Protein AF-0000000080790281 (afdb_homodimer)

Foldseek 3Di:
DKKKKFKDDDDPVLLVVLVVVCVVLPWADDDSGMTMDDHDPVSVVVNVVVCVVRQDDPPIDMDIGDDDPVVVVQDFDDDPVDNPRVNPVPD/DKKKKFKDDDDPVLLVVLVVVCVVLPWADDDSGMTMDDHDPVSVVVNVVVCVVRQDDPPIDMDIGDDDPVVVVCDADDDPVDNPRPNPPPD

Secondary structure (DSSP, 8-state):
-EEEEEEE-S-HHHHHHHHHHHHHTTPEEEETTEEEEE--HHHHHHHHHHHHHH--STT-EEEEEEE-HHHHHT-EEEESS-------TT-/-EEEEEEE-S-HHHHHHHHHHHHHTTPEEEETTEEEEE--HHHHHHHHHHHHHH--STT-EEEEEEE-HHHHHT-EEEESS-------TT-

Radius of gyration: 15.71 Å; Cα contacts (8 Å, |Δi|>4): 348; chains: 2; bounding box: 32×40×31 Å

Organism: Sulfurisphaera tokodaii (strain DSM 16993 / JCM 10545 / NBRC 100140 / 7) (NCBI:txid273063)

Structure (mmCIF, N/CA/C/O backbone):
data_AF-0000000080790281-mo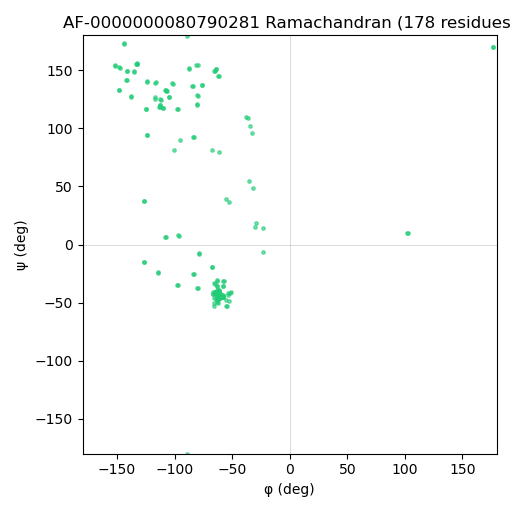del_v1
#
loop_
_entity.id
_entity.type
_entity.pdbx_description
1 polymer 'CRISPR-associated endoribonuclease Cas2'
#
loop_
_atom_site.group_PDB
_atom_site.id
_atom_site.type_symbol
_atom_site.label_atom_id
_atom_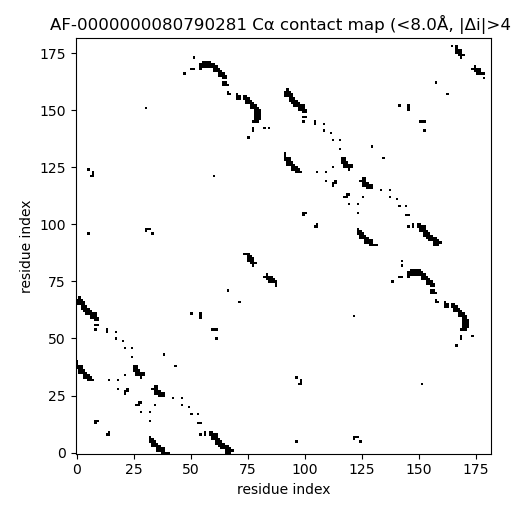site.label_alt_id
_atom_site.label_comp_id
_atom_site.label_asym_id
_atom_site.label_entity_id
_atom_site.label_seq_id
_atom_site.pdbx_PDB_ins_code
_atom_site.Cartn_x
_atom_site.Cartn_y
_atom_site.Cartn_z
_atom_site.occupancy
_atom_site.B_iso_or_equiv
_atom_site.auth_seq_id
_atom_site.auth_comp_id
_atom_site.auth_asym_id
_atom_site.auth_atom_id
_atom_site.pdbx_PDB_model_num
ATOM 1 N N . MET A 1 1 ? -14.062 7.641 6.699 1 93.69 1 MET A N 1
ATOM 2 C CA . MET A 1 1 ? -13.609 7.109 5.414 1 93.69 1 MET A CA 1
ATOM 3 C C . MET A 1 1 ? -12.32 6.312 5.578 1 93.69 1 MET A C 1
ATOM 5 O O . MET A 1 1 ? -11.43 6.723 6.324 1 93.69 1 MET A O 1
ATOM 9 N N . TRP A 1 2 ? -12.289 5.18 5.039 1 97.69 2 TRP A N 1
ATOM 10 C CA . TRP A 1 2 ? -11.094 4.355 5.137 1 97.69 2 TRP A CA 1
ATOM 11 C C . TRP A 1 2 ? -10.094 4.719 4.039 1 97.69 2 TRP A C 1
ATOM 13 O O . TRP A 1 2 ? -10.484 4.965 2.896 1 97.69 2 TRP A O 1
ATOM 23 N N . VAL A 1 3 ? -8.844 4.797 4.5 1 98.75 3 VAL A N 1
ATOM 24 C CA . VAL A 1 3 ? -7.789 5.039 3.516 1 98.75 3 VAL A CA 1
ATOM 25 C C . VAL A 1 3 ? -6.609 4.109 3.777 1 98.75 3 VAL A C 1
ATOM 27 O O . VAL A 1 3 ? -6.391 3.68 4.914 1 98.75 3 VAL A O 1
ATOM 30 N N . ILE A 1 4 ? -5.957 3.742 2.777 1 98.88 4 ILE A N 1
ATOM 31 C CA . ILE A 1 4 ? -4.621 3.172 2.896 1 98.88 4 ILE A CA 1
ATOM 32 C C . ILE A 1 4 ? -3.584 4.18 2.4 1 98.88 4 ILE A C 1
ATOM 34 O O . ILE A 1 4 ? -3.797 4.852 1.39 1 98.88 4 ILE A O 1
ATOM 38 N N . VAL A 1 5 ? -2.547 4.355 3.156 1 98.94 5 VAL A N 1
ATOM 39 C CA . VAL A 1 5 ? -1.427 5.219 2.801 1 98.94 5 VAL A CA 1
ATOM 40 C C . VAL A 1 5 ? -0.179 4.371 2.557 1 98.94 5 VAL A C 1
ATOM 42 O O . VAL A 1 5 ? 0.241 3.609 3.432 1 98.94 5 VAL A O 1
ATOM 45 N N . VAL A 1 6 ? 0.353 4.461 1.351 1 98.88 6 VAL A N 1
ATOM 46 C CA . VAL A 1 6 ? 1.587 3.762 1.006 1 98.88 6 VAL A CA 1
ATOM 47 C C . VAL A 1 6 ? 2.619 4.762 0.492 1 98.88 6 VAL A C 1
ATOM 49 O O . VAL A 1 6 ? 2.279 5.695 -0.241 1 98.88 6 VAL A O 1
ATOM 52 N N . TYR A 1 7 ? 3.826 4.59 0.864 1 98.75 7 TYR A N 1
ATOM 53 C CA . TYR A 1 7 ? 4.797 5.602 0.469 1 98.75 7 TYR A CA 1
ATOM 54 C C . TYR A 1 7 ? 6.168 4.98 0.236 1 98.75 7 TYR A C 1
ATOM 56 O O . TYR A 1 7 ? 6.48 3.924 0.788 1 98.75 7 TYR A O 1
ATOM 64 N N . ASP A 1 8 ? 6.902 5.566 -0.573 1 98.25 8 ASP A N 1
ATOM 65 C CA . ASP A 1 8 ? 8.273 5.234 -0.932 1 98.25 8 ASP A CA 1
ATOM 66 C C . ASP A 1 8 ? 9.211 6.422 -0.701 1 98.25 8 ASP A C 1
ATOM 68 O O . ASP A 1 8 ? 9.336 7.297 -1.562 1 98.25 8 ASP A O 1
ATOM 72 N N . ILE A 1 9 ? 9.805 6.406 0.484 1 97.62 9 ILE A N 1
ATOM 73 C CA . ILE A 1 9 ? 10.664 7.496 0.943 1 97.62 9 ILE A CA 1
ATOM 74 C C . ILE A 1 9 ? 12.078 6.98 1.154 1 97.62 9 ILE A C 1
ATOM 76 O O . ILE A 1 9 ? 12.297 6.043 1.928 1 97.62 9 ILE A O 1
ATOM 80 N N . SER A 1 10 ? 13.039 7.586 0.55 1 94.38 10 SER A N 1
ATOM 81 C CA . SER A 1 10 ? 14.406 7.082 0.55 1 94.38 10 SER A CA 1
ATOM 82 C C . SER A 1 10 ? 15.117 7.414 1.856 1 94.38 10 SER A C 1
ATOM 84 O O . SER A 1 10 ? 15.898 6.605 2.367 1 94.38 10 SER A O 1
ATOM 86 N N . ASP A 1 11 ? 14.836 8.602 2.383 1 96.25 11 ASP A N 1
ATOM 87 C CA . ASP A 1 11 ? 15.5 9.078 3.59 1 96.25 11 ASP A CA 1
ATOM 88 C C . ASP A 1 11 ? 14.867 8.477 4.844 1 96.25 11 ASP A C 1
ATOM 90 O O . ASP A 1 11 ? 13.695 8.711 5.125 1 96.25 11 ASP A O 1
ATOM 94 N N . ASP A 1 12 ? 15.648 7.754 5.625 1 96.69 12 ASP A N 1
ATOM 95 C CA . ASP A 1 12 ? 15.141 7.012 6.777 1 96.69 12 ASP A CA 1
ATOM 96 C C . ASP A 1 12 ? 14.547 7.957 7.816 1 96.69 12 ASP A C 1
ATOM 98 O O . ASP A 1 12 ? 13.523 7.652 8.43 1 96.69 12 ASP A O 1
ATOM 102 N N . GLU A 1 13 ? 15.242 9.062 8.062 1 97.19 13 GLU A N 1
ATOM 103 C CA . GLU A 1 13 ? 14.734 10.016 9.039 1 97.19 13 GLU A CA 1
ATOM 104 C C . GLU A 1 13 ? 13.367 10.555 8.633 1 97.19 13 GLU A C 1
ATOM 106 O O . GLU A 1 13 ? 12.453 10.641 9.453 1 97.19 13 GLU A O 1
ATOM 111 N N . LYS A 1 14 ? 13.266 10.867 7.363 1 96.88 14 LYS A N 1
ATOM 112 C CA . LYS A 1 14 ? 11.992 11.352 6.832 1 96.88 14 LYS A CA 1
ATOM 113 C C . LYS A 1 14 ? 10.93 10.258 6.879 1 96.88 14 LYS A C 1
ATOM 115 O O . LYS A 1 14 ? 9.781 10.523 7.25 1 96.88 14 LYS A O 1
ATOM 120 N N . ARG A 1 15 ? 11.289 9.102 6.531 1 98.31 15 ARG A N 1
ATOM 121 C CA . ARG A 1 15 ? 10.367 7.969 6.562 1 98.31 15 ARG A CA 1
ATOM 122 C C . ARG A 1 15 ? 9.812 7.754 7.965 1 98.31 15 ARG A C 1
ATOM 124 O O . ARG A 1 15 ? 8.617 7.523 8.133 1 98.31 15 ARG A O 1
ATOM 131 N N . ASN A 1 16 ? 10.695 7.816 8.961 1 98.38 16 ASN A N 1
ATOM 132 C CA . ASN A 1 16 ? 10.273 7.641 10.352 1 98.38 16 ASN A CA 1
ATOM 133 C C . ASN A 1 16 ? 9.352 8.766 10.805 1 98.38 16 ASN A C 1
ATOM 135 O O . ASN A 1 16 ? 8.406 8.531 11.555 1 98.38 16 ASN A O 1
ATOM 139 N N . LYS A 1 17 ? 9.695 9.977 10.391 1 98.62 17 LYS A N 1
ATOM 140 C CA . LYS A 1 17 ? 8.836 11.117 10.703 1 98.62 17 LYS A CA 1
ATOM 141 C C . LYS A 1 17 ? 7.445 10.938 10.102 1 98.62 17 LYS A C 1
ATOM 143 O O . LYS A 1 17 ? 6.441 11.188 10.773 1 98.62 17 LYS A O 1
ATOM 148 N N . ILE A 1 18 ? 7.402 10.539 8.859 1 98.69 18 ILE A N 1
ATOM 149 C CA . ILE A 1 18 ? 6.137 10.297 8.188 1 98.69 18 ILE A CA 1
ATOM 150 C C . ILE A 1 18 ? 5.344 9.227 8.938 1 98.69 18 ILE A C 1
ATOM 152 O O . ILE A 1 18 ? 4.152 9.398 9.203 1 98.69 18 ILE A O 1
ATOM 156 N N . ALA A 1 19 ? 5.98 8.18 9.32 1 98.88 19 ALA A N 1
ATOM 157 C CA . ALA A 1 19 ? 5.332 7.109 10.078 1 98.88 19 ALA A CA 1
ATOM 158 C C . ALA A 1 19 ? 4.73 7.637 11.375 1 98.88 19 ALA A C 1
ATOM 160 O O . ALA A 1 19 ? 3.588 7.312 11.711 1 98.88 19 ALA A O 1
ATOM 161 N N . ARG A 1 20 ? 5.508 8.438 12.039 1 98.81 20 ARG A N 1
ATOM 162 C CA . ARG A 1 20 ? 5.039 9.008 13.297 1 98.81 20 ARG A CA 1
ATOM 163 C C . ARG A 1 20 ? 3.805 9.875 13.078 1 98.81 20 ARG A C 1
ATOM 165 O O . ARG A 1 20 ? 2.852 9.82 13.859 1 98.81 20 ARG A O 1
ATOM 172 N N . GLU A 1 21 ? 3.848 10.68 12.078 1 98.81 21 GLU A N 1
ATOM 173 C CA . GLU A 1 21 ? 2.725 11.57 11.789 1 98.81 21 GLU A CA 1
ATOM 174 C C . GLU A 1 21 ? 1.477 10.781 11.414 1 98.81 21 GLU A C 1
ATOM 176 O O . GLU A 1 21 ? 0.363 11.148 11.797 1 98.81 21 GLU A O 1
ATOM 181 N N . LEU A 1 22 ? 1.599 9.727 10.625 1 98.88 22 LEU A N 1
ATOM 182 C CA . LEU A 1 22 ? 0.463 8.891 10.25 1 98.88 22 LEU A CA 1
ATOM 183 C C . LEU A 1 22 ? -0.163 8.242 11.484 1 98.88 22 LEU A C 1
ATOM 185 O O . LEU A 1 22 ? -1.388 8.164 11.594 1 98.88 22 LEU A O 1
ATOM 189 N N . GLN A 1 23 ? 0.705 7.824 12.398 1 98.75 23 GLN A N 1
ATOM 190 C CA . GLN A 1 23 ? 0.211 7.27 13.648 1 98.75 23 GLN A CA 1
ATOM 191 C C . GLN A 1 23 ? -0.553 8.32 14.453 1 98.75 23 GLN A C 1
ATOM 193 O O . GLN A 1 23 ? -1.614 8.031 15.008 1 98.75 23 GLN A O 1
ATOM 198 N N . ARG A 1 24 ? -0.046 9.469 14.484 1 98.44 24 ARG A N 1
ATOM 199 C CA . ARG A 1 24 ? -0.677 10.555 15.227 1 98.44 24 ARG A CA 1
ATOM 200 C C . ARG A 1 24 ? -2.049 10.891 14.648 1 98.44 24 ARG A C 1
ATOM 202 O O . ARG A 1 24 ? -2.953 11.297 15.383 1 98.44 24 ARG A O 1
ATOM 209 N N . LEU A 1 25 ? -2.162 10.688 13.344 1 98.5 25 LEU A N 1
ATOM 210 C CA . LEU A 1 25 ? -3.43 10.969 12.68 1 98.5 25 LEU A CA 1
ATOM 211 C C . LEU A 1 25 ? -4.426 9.836 12.914 1 98.5 25 LEU A C 1
ATOM 213 O O . LEU A 1 25 ? -5.578 9.914 12.484 1 98.5 25 LEU A O 1
ATOM 217 N N . GLY A 1 26 ? -3.988 8.766 13.516 1 98.12 26 GLY A N 1
ATOM 218 C CA . GLY A 1 26 ? -4.875 7.684 13.914 1 98.12 26 GLY A CA 1
ATOM 219 C C . GLY A 1 26 ? -4.832 6.496 12.977 1 98.12 26 GLY A C 1
ATOM 220 O O . GLY A 1 26 ? -5.68 5.602 13.055 1 98.12 26 GLY A O 1
ATOM 221 N N . LEU A 1 27 ? -3.918 6.5 12.109 1 98.75 27 LEU A N 1
ATOM 222 C CA . LEU A 1 27 ? -3.803 5.367 11.195 1 98.75 27 LEU A CA 1
ATOM 223 C C . LEU A 1 27 ? -2.932 4.27 11.797 1 98.75 27 LEU A C 1
ATOM 225 O O . LEU A 1 27 ? -2.064 4.547 12.633 1 98.75 27 LEU A O 1
ATOM 229 N N . SER A 1 28 ? -3.195 3.115 11.414 1 98.69 28 SER A N 1
ATOM 230 C CA . SER A 1 28 ? -2.48 1.951 11.93 1 98.69 28 SER A CA 1
ATOM 231 C C . SER A 1 28 ? -1.439 1.458 10.93 1 98.69 28 SER A C 1
ATOM 233 O O . SER A 1 28 ? -1.722 1.349 9.734 1 98.69 28 SER A O 1
ATOM 235 N N . ARG A 1 29 ? -0.292 1.098 11.477 1 98.88 29 ARG A N 1
ATOM 236 C CA . ARG A 1 29 ? 0.787 0.605 10.625 1 98.88 29 ARG A CA 1
ATOM 237 C C . ARG A 1 29 ? 0.568 -0.858 10.258 1 98.88 29 ARG A C 1
ATOM 239 O O . ARG A 1 29 ? 0.332 -1.695 11.133 1 98.88 29 ARG A O 1
ATOM 246 N N . ILE A 1 30 ? 0.64 -1.116 8.914 1 98.38 30 ILE A N 1
ATOM 247 C CA . ILE A 1 30 ? 0.482 -2.508 8.508 1 98.38 30 ILE A CA 1
ATOM 248 C C . ILE A 1 30 ? 1.787 -3.016 7.895 1 98.38 30 ILE A C 1
ATOM 250 O O . ILE A 1 30 ? 1.989 -4.227 7.77 1 98.38 30 ILE A O 1
ATOM 254 N N . GLN A 1 31 ? 2.594 -2.166 7.395 1 98.56 31 GLN A N 1
ATOM 255 C CA . GLN A 1 31 ? 3.941 -2.432 6.906 1 98.56 31 GLN A CA 1
ATOM 256 C C . GLN A 1 31 ? 4.879 -1.265 7.215 1 98.56 31 GLN A C 1
ATOM 258 O O . GLN A 1 31 ? 4.43 -0.202 7.648 1 98.56 31 GLN A O 1
ATOM 263 N N . ARG A 1 32 ? 6.148 -1.406 6.969 1 97.88 32 ARG A N 1
ATOM 264 C CA . ARG A 1 32 ? 7.129 -0.363 7.246 1 97.88 32 ARG A CA 1
ATOM 265 C C . ARG A 1 32 ? 6.695 0.972 6.652 1 97.88 32 ARG A C 1
ATOM 267 O O . ARG A 1 32 ? 6.777 2.01 7.312 1 97.88 32 ARG A O 1
ATOM 274 N N . SER A 1 33 ? 6.141 0.893 5.391 1 98.56 33 SER A N 1
ATOM 275 C CA . SER A 1 33 ? 5.777 2.119 4.688 1 98.56 33 SER A CA 1
ATOM 276 C C . SER A 1 33 ? 4.328 2.076 4.215 1 98.56 33 SER A C 1
ATOM 278 O O . SER A 1 33 ? 4.012 2.551 3.123 1 98.56 33 SER A O 1
ATOM 280 N N . ALA A 1 34 ? 3.482 1.485 5.051 1 98.94 34 ALA A N 1
ATOM 281 C CA . ALA A 1 34 ? 2.066 1.409 4.703 1 98.94 34 ALA A CA 1
ATOM 282 C C . ALA A 1 34 ? 1.191 1.453 5.949 1 98.94 34 ALA A C 1
ATOM 284 O O . ALA A 1 34 ? 1.442 0.731 6.918 1 98.94 34 ALA A O 1
ATOM 285 N N . PHE A 1 35 ? 0.205 2.246 5.891 1 98.94 35 PHE A N 1
ATOM 286 C CA . PHE A 1 35 ? -0.741 2.447 6.98 1 98.94 35 PHE A CA 1
ATOM 287 C C . PHE A 1 35 ? -2.176 2.383 6.473 1 98.94 35 PHE A C 1
ATOM 289 O O . PHE A 1 35 ? -2.436 2.643 5.297 1 98.94 35 PHE A O 1
ATOM 296 N N . VAL A 1 36 ? -3.07 2.068 7.348 1 98.88 36 VAL A N 1
ATOM 297 C CA . VAL A 1 36 ? -4.492 2.016 7.023 1 98.88 36 VAL A CA 1
ATOM 298 C C . VAL A 1 36 ? -5.309 2.559 8.195 1 98.88 36 VAL A C 1
ATOM 300 O O . VAL A 1 36 ? -4.879 2.486 9.352 1 98.88 36 VAL A O 1
ATOM 303 N N . GLY A 1 37 ? -6.441 3.148 7.848 1 98.44 37 GLY A N 1
ATOM 304 C CA . GLY A 1 37 ? -7.305 3.537 8.953 1 98.44 37 GLY A CA 1
ATOM 305 C C . GLY A 1 37 ? -8.547 4.285 8.5 1 98.44 37 GLY A C 1
ATOM 306 O O . GLY A 1 37 ? -8.719 4.547 7.309 1 98.44 37 GLY A O 1
ATOM 307 N N . ASP A 1 38 ? -9.422 4.461 9.438 1 98.12 38 ASP A N 1
ATOM 308 C CA . ASP A 1 38 ? -10.648 5.23 9.289 1 98.12 38 ASP A CA 1
ATOM 309 C C . ASP A 1 38 ? -10.477 6.652 9.828 1 98.12 38 ASP A C 1
ATOM 311 O O . ASP A 1 38 ? -10.211 6.848 11.016 1 98.12 38 ASP A O 1
ATOM 315 N N . ILE A 1 39 ? -10.602 7.598 8.898 1 97.56 39 ILE A N 1
ATOM 316 C CA . ILE A 1 39 ? -10.422 8.977 9.328 1 97.56 39 ILE A CA 1
ATOM 317 C C . ILE A 1 39 ? -11.555 9.844 8.789 1 97.56 39 ILE A C 1
ATOM 319 O O . ILE A 1 39 ? -12.188 9.5 7.785 1 97.56 39 ILE A O 1
ATOM 323 N N . ASP A 1 40 ? -11.836 10.93 9.438 1 97 40 ASP A N 1
ATOM 324 C CA . ASP A 1 40 ? -12.875 11.844 8.961 1 97 40 ASP A CA 1
ATOM 325 C C . ASP A 1 40 ? -12.297 12.875 8 1 97 40 ASP A C 1
ATOM 327 O O . ASP A 1 40 ? -11.109 12.836 7.676 1 97 40 ASP A O 1
ATOM 331 N N . SER A 1 41 ? -13.148 13.766 7.5 1 96.44 41 SER A N 1
ATOM 332 C CA . SER A 1 41 ? -12.773 14.711 6.461 1 96.44 41 SER A CA 1
ATOM 333 C C . SER A 1 41 ? -11.68 15.656 6.941 1 96.44 41 SER A C 1
ATOM 335 O O . SER A 1 41 ? -10.789 16.031 6.168 1 96.44 41 SER A O 1
ATOM 337 N N . GLN A 1 42 ? -11.758 16.094 8.188 1 97.25 42 GLN A N 1
ATOM 338 C CA . GLN A 1 42 ? -10.75 17 8.711 1 97.25 42 GLN A CA 1
ATOM 339 C C . GLN A 1 42 ? -9.383 16.328 8.789 1 97.25 42 GLN A C 1
ATOM 341 O O . GLN A 1 42 ? -8.375 16.906 8.383 1 97.25 42 GLN A O 1
ATOM 346 N N . ARG A 1 43 ? -9.391 15.133 9.297 1 97.62 43 ARG A N 1
ATOM 347 C CA . ARG A 1 43 ? -8.133 14.398 9.414 1 97.62 43 ARG A CA 1
ATOM 348 C C . ARG A 1 43 ? -7.559 14.078 8.031 1 97.62 43 ARG A C 1
ATOM 350 O O . ARG A 1 43 ? -6.34 14.055 7.855 1 97.62 43 ARG A O 1
ATOM 357 N N . PHE A 1 44 ? -8.461 13.859 7.117 1 97.94 44 PHE A N 1
ATOM 358 C CA . PHE A 1 44 ? -8 13.633 5.75 1 97.94 44 PHE A CA 1
ATOM 359 C C . PHE A 1 44 ? -7.297 14.875 5.207 1 97.94 44 PHE A C 1
ATOM 361 O O . PHE A 1 44 ? -6.223 14.773 4.613 1 97.94 44 PHE A O 1
ATOM 368 N N . LYS A 1 45 ? -7.922 16 5.387 1 97.25 45 LYS A N 1
ATOM 369 C CA . LYS A 1 45 ? -7.301 17.25 4.953 1 97.25 45 LYS A CA 1
ATOM 370 C C . LYS A 1 45 ? -5.949 17.453 5.629 1 97.25 45 LYS A C 1
ATOM 372 O O . LYS A 1 45 ? -4.98 17.859 4.984 1 97.25 45 LYS A O 1
ATOM 377 N N . ASP A 1 46 ? -5.875 17.203 6.922 1 97.94 46 ASP A N 1
ATOM 378 C CA . ASP A 1 46 ? -4.621 17.312 7.664 1 97.94 46 ASP A CA 1
ATOM 379 C C . ASP A 1 46 ? -3.574 16.344 7.109 1 97.94 46 ASP A C 1
ATOM 381 O O . ASP A 1 46 ? -2.404 16.703 6.973 1 97.94 46 ASP A O 1
ATOM 385 N N . LEU A 1 47 ? -4.02 15.141 6.84 1 98.31 47 LEU A N 1
ATOM 386 C CA . LEU A 1 47 ? -3.141 14.125 6.266 1 98.31 47 LEU A CA 1
ATOM 387 C C . LEU A 1 47 ? -2.482 14.633 4.988 1 98.31 47 LEU A C 1
ATOM 389 O O . LEU A 1 47 ? -1.257 14.602 4.863 1 98.31 47 LEU A O 1
ATOM 393 N N . VAL A 1 48 ? -3.27 15.102 4.086 1 97.62 48 VAL A N 1
ATOM 394 C CA . VAL A 1 48 ? -2.764 15.594 2.809 1 97.62 48 VAL A CA 1
ATOM 395 C C . VAL A 1 48 ? -1.802 16.75 3.047 1 97.62 48 VAL A C 1
ATOM 397 O O . VAL A 1 48 ? -0.709 16.797 2.477 1 97.62 48 VAL A O 1
ATOM 400 N N . ARG A 1 49 ? -2.215 17.641 3.885 1 96.88 49 ARG A N 1
ATOM 401 C CA . ARG A 1 49 ? -1.407 18.812 4.164 1 96.88 49 ARG A CA 1
ATOM 402 C C . ARG A 1 49 ? -0.067 18.438 4.781 1 96.88 49 ARG A C 1
ATOM 404 O O . ARG A 1 49 ? 0.984 18.891 4.336 1 96.88 49 ARG A O 1
ATOM 411 N N . ILE A 1 50 ? -0.075 17.641 5.789 1 97.62 50 ILE A N 1
ATOM 412 C CA . ILE A 1 50 ? 1.124 17.25 6.52 1 97.62 50 ILE A CA 1
ATOM 413 C C . ILE A 1 50 ? 2.068 16.484 5.594 1 97.62 50 ILE A C 1
ATOM 415 O O . ILE A 1 50 ? 3.27 16.766 5.555 1 97.62 50 ILE A O 1
ATOM 419 N N . MET A 1 51 ? 1.535 15.5 4.836 1 97.81 51 MET A N 1
ATOM 420 C CA . MET A 1 51 ? 2.375 14.719 3.934 1 97.81 51 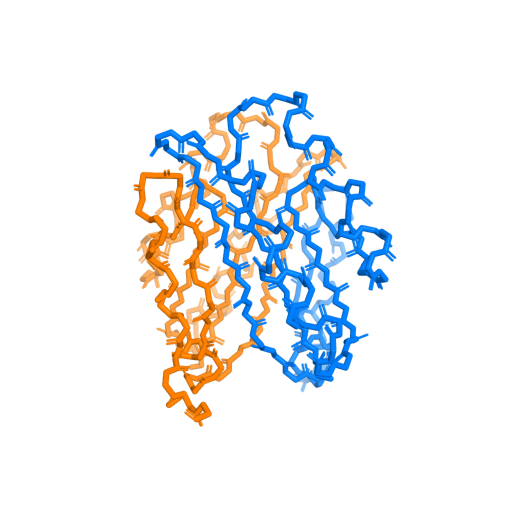MET A CA 1
ATOM 421 C C . MET A 1 51 ? 2.973 15.602 2.842 1 97.81 51 MET A C 1
ATOM 423 O O . MET A 1 51 ? 4.098 15.367 2.395 1 97.81 51 MET A O 1
ATOM 427 N N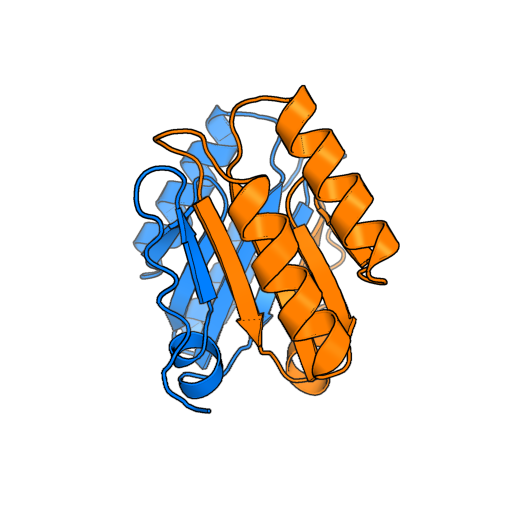 . GLY A 1 52 ? 2.18 16.578 2.404 1 95.69 52 GLY A N 1
ATOM 428 C CA . GLY A 1 52 ? 2.695 17.531 1.428 1 95.69 52 GLY A CA 1
ATOM 429 C C . GLY A 1 52 ? 3.949 18.25 1.895 1 95.69 52 GLY A C 1
ATOM 430 O O . GLY A 1 52 ? 4.809 18.594 1.084 1 95.69 52 GLY A O 1
ATOM 431 N N . LYS A 1 53 ? 4.074 18.469 3.154 1 95.19 53 LYS A N 1
ATOM 432 C CA . LYS A 1 53 ? 5.223 19.172 3.727 1 95.19 53 LYS A CA 1
ATOM 433 C C . LYS A 1 53 ? 6.391 18.203 3.951 1 95.19 53 LYS A C 1
ATOM 435 O O . LYS A 1 53 ? 7.547 18.625 3.959 1 95.19 53 LYS A O 1
ATOM 440 N N . LEU A 1 54 ? 6.07 16.969 4.113 1 96.75 54 LEU A N 1
ATOM 441 C CA . LEU A 1 54 ? 7.094 16.016 4.535 1 96.75 54 LEU A CA 1
ATOM 442 C C . LEU A 1 54 ? 7.668 15.266 3.336 1 96.75 54 LEU A C 1
ATOM 444 O O . LEU A 1 54 ? 8.836 14.875 3.344 1 96.75 54 LEU A O 1
ATOM 448 N N . VAL A 1 55 ? 6.844 14.977 2.309 1 96.88 55 VAL A N 1
ATOM 449 C CA . VAL A 1 55 ? 7.285 14.25 1.124 1 96.88 55 VAL A CA 1
ATOM 450 C C . VAL A 1 55 ? 7.926 15.211 0.132 1 96.88 55 VAL A C 1
ATOM 452 O O . VAL A 1 55 ? 7.25 15.758 -0.742 1 96.88 55 VAL A O 1
ATOM 455 N N . THR A 1 56 ? 9.289 15.383 0.213 1 93.31 56 THR A N 1
ATOM 456 C CA . THR A 1 56 ? 9.93 16.469 -0.514 1 93.31 56 THR A CA 1
ATOM 457 C C . THR A 1 56 ? 11.07 15.938 -1.385 1 93.31 56 THR A C 1
ATOM 459 O O . THR A 1 56 ? 11.562 16.641 -2.266 1 93.31 56 THR A O 1
ATOM 462 N N . GLY A 1 57 ? 11.5 14.766 -1.16 1 93.62 57 GLY A N 1
ATOM 463 C CA . GLY A 1 57 ? 12.578 14.227 -1.974 1 93.62 57 GLY A CA 1
ATOM 464 C C . GLY A 1 57 ? 12.188 14.031 -3.428 1 93.62 57 GLY A C 1
ATOM 465 O O . GLY A 1 57 ? 11.047 13.688 -3.732 1 93.62 57 GLY A O 1
ATOM 466 N N . LYS A 1 58 ? 13.109 14.148 -4.305 1 90.88 58 LYS A N 1
ATOM 467 C CA . LYS A 1 58 ? 12.867 14.102 -5.746 1 90.88 58 LYS A CA 1
ATOM 468 C C . LYS A 1 58 ? 12.195 12.797 -6.152 1 90.88 58 LYS A C 1
ATOM 470 O O . LYS A 1 58 ? 11.32 12.781 -7.02 1 90.88 58 LYS A O 1
ATOM 475 N N . ASP A 1 59 ? 12.523 11.727 -5.539 1 93.06 59 ASP A N 1
ATOM 476 C CA . ASP A 1 59 ? 11.992 10.422 -5.938 1 93.06 59 ASP A CA 1
ATOM 477 C C . ASP A 1 59 ? 10.984 9.906 -4.918 1 93.06 59 ASP A C 1
ATOM 479 O O . ASP A 1 59 ? 10.539 8.758 -5 1 93.06 59 ASP A O 1
ATOM 483 N N . ASP A 1 60 ? 10.664 10.812 -3.918 1 97 60 ASP A N 1
ATOM 484 C CA . ASP A 1 60 ? 9.711 10.406 -2.891 1 97 60 ASP A CA 1
ATOM 485 C C . ASP A 1 60 ? 8.281 10.438 -3.428 1 97 60 ASP A C 1
ATOM 487 O O . ASP A 1 60 ? 7.918 11.336 -4.188 1 97 60 ASP A O 1
ATOM 491 N N . ILE A 1 61 ? 7.555 9.453 -3.109 1 97.56 61 ILE A N 1
ATOM 492 C CA . ILE A 1 61 ? 6.164 9.391 -3.545 1 97.56 61 ILE A CA 1
ATOM 493 C C . ILE A 1 61 ? 5.297 8.812 -2.43 1 97.56 61 ILE A C 1
ATOM 495 O O . ILE A 1 61 ? 5.727 7.914 -1.702 1 97.56 61 ILE A O 1
ATOM 499 N N . LEU A 1 62 ? 4.117 9.312 -2.24 1 98.62 62 LEU A N 1
ATOM 500 C CA . LEU A 1 62 ? 3.133 8.844 -1.271 1 98.62 62 LEU A CA 1
ATOM 501 C C . LEU A 1 62 ? 1.735 8.82 -1.883 1 98.62 62 LEU A C 1
ATOM 503 O O . LEU A 1 62 ? 1.319 9.789 -2.523 1 98.62 62 LEU A O 1
ATOM 507 N N . HIS A 1 63 ? 1.051 7.695 -1.801 1 98.75 63 HIS A N 1
ATOM 508 C CA . HIS A 1 63 ? -0.327 7.531 -2.252 1 98.75 63 HIS A CA 1
ATOM 509 C C . HIS A 1 63 ? -1.287 7.445 -1.07 1 98.75 63 HIS A C 1
ATOM 511 O O . HIS A 1 63 ? -1.036 6.707 -0.114 1 98.75 63 HIS A O 1
ATOM 517 N N . ILE A 1 64 ? -2.318 8.18 -1.132 1 98.81 64 ILE A N 1
ATOM 518 C CA . ILE A 1 64 ? -3.475 8.039 -0.254 1 98.81 64 ILE A CA 1
ATOM 519 C C . ILE A 1 64 ? -4.664 7.512 -1.051 1 98.81 64 ILE A C 1
ATOM 521 O O . ILE A 1 64 ? -5.16 8.188 -1.957 1 98.81 64 ILE A O 1
ATOM 525 N N . ILE A 1 65 ? -5.141 6.352 -0.688 1 98.69 65 ILE A N 1
ATOM 526 C CA . ILE A 1 65 ? -6.156 5.691 -1.502 1 98.69 65 ILE A CA 1
ATOM 527 C C . ILE A 1 65 ? -7.371 5.363 -0.641 1 98.69 65 ILE A C 1
ATOM 529 O O . ILE A 1 65 ? -7.27 4.602 0.324 1 98.69 65 ILE A O 1
ATOM 533 N N . PRO A 1 66 ? -8.469 5.969 -0.979 1 98.12 66 PRO A N 1
ATOM 534 C CA . PRO A 1 66 ? -9.688 5.539 -0.285 1 98.12 66 PRO A CA 1
ATOM 535 C C . PRO A 1 66 ? -10.023 4.074 -0.541 1 98.12 66 PRO A C 1
ATOM 537 O O . PRO A 1 66 ? -9.719 3.541 -1.61 1 98.12 66 PRO A O 1
ATOM 540 N N . LEU A 1 67 ? -10.562 3.426 0.456 1 96.94 67 LEU A N 1
ATOM 541 C CA . LEU A 1 67 ? -11.102 2.082 0.289 1 96.94 67 LEU A CA 1
ATOM 542 C C . LEU A 1 67 ? -12.234 1.827 1.281 1 96.94 67 LEU A C 1
ATOM 544 O O . LEU A 1 67 ? -12.352 2.529 2.287 1 96.94 67 LEU A O 1
ATOM 548 N N . GLY A 1 68 ? -13.086 0.989 0.994 1 95.38 68 GLY A N 1
ATOM 549 C CA . GLY A 1 68 ? -14.164 0.653 1.918 1 95.38 68 GLY A CA 1
ATOM 550 C C . GLY A 1 68 ? -13.734 -0.33 2.992 1 95.38 68 GLY A C 1
ATOM 551 O O . GLY A 1 68 ? -12.75 -1.054 2.824 1 95.38 68 GLY A O 1
ATOM 552 N N . LEU A 1 69 ? -14.461 -0.244 4.129 1 95.69 69 LEU A N 1
ATOM 553 C CA . LEU A 1 69 ? -14.203 -1.198 5.203 1 95.69 69 LEU A CA 1
ATOM 554 C C . LEU A 1 69 ? -14.289 -2.631 4.688 1 95.69 69 LEU A C 1
ATOM 556 O O . LEU A 1 69 ? -13.461 -3.473 5.051 1 95.69 69 LEU A O 1
ATOM 560 N N . ARG A 1 70 ? -15.242 -2.867 3.896 1 96.25 70 ARG A N 1
ATOM 561 C CA . ARG A 1 70 ? -15.414 -4.215 3.371 1 96.25 70 ARG A CA 1
ATOM 562 C C . ARG A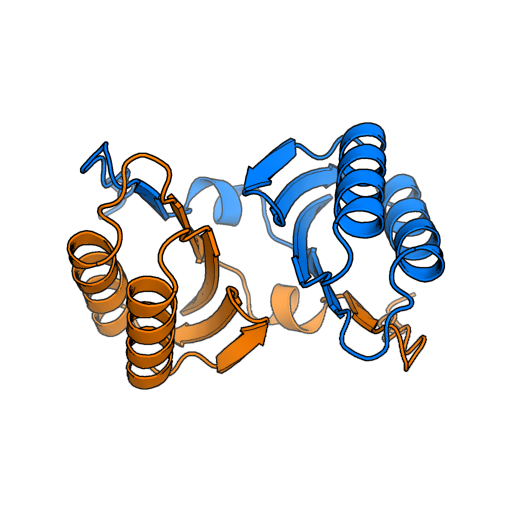 1 70 ? -14.211 -4.641 2.541 1 96.25 70 ARG A C 1
ATOM 564 O O . ARG A 1 70 ? -13.781 -5.797 2.604 1 96.25 70 ARG A O 1
ATOM 571 N N . ASP A 1 71 ? -13.711 -3.703 1.671 1 96.94 71 ASP A N 1
ATOM 572 C CA . ASP A 1 71 ? -12.516 -4 0.889 1 96.94 71 ASP A CA 1
ATOM 573 C C . ASP A 1 71 ? -11.336 -4.344 1.797 1 96.94 71 ASP A C 1
ATOM 575 O O . ASP A 1 71 ? -10.633 -5.328 1.563 1 96.94 71 ASP A O 1
ATOM 579 N N . TRP A 1 72 ? -11.148 -3.562 2.834 1 97.69 72 TRP A N 1
ATOM 580 C CA . TRP A 1 72 ? -10.062 -3.811 3.775 1 97.69 72 TRP A CA 1
ATOM 581 C C . TRP A 1 72 ? -10.219 -5.172 4.441 1 97.69 72 TRP A C 1
ATOM 583 O O . TRP A 1 72 ? -9.234 -5.902 4.617 1 97.69 72 TRP A O 1
ATOM 593 N N . GLU A 1 73 ? -11.484 -5.508 4.828 1 97.12 73 GLU A N 1
ATOM 594 C CA . GLU A 1 73 ? -11.742 -6.766 5.52 1 97.12 73 GLU A CA 1
ATOM 595 C C . GLU A 1 73 ? -11.5 -7.961 4.602 1 97.12 73 GLU A C 1
ATOM 597 O O . GLU A 1 73 ? -11.289 -9.078 5.074 1 97.12 73 GLU A O 1
ATOM 602 N N . ARG A 1 74 ? -11.508 -7.699 3.346 1 97.12 74 ARG A N 1
ATOM 603 C CA . ARG A 1 74 ? -11.352 -8.773 2.375 1 97.12 74 ARG A CA 1
ATOM 604 C C . ARG A 1 74 ? -9.898 -8.898 1.915 1 97.12 74 ARG A C 1
ATOM 606 O O . ARG A 1 74 ? -9.594 -9.68 1.018 1 97.12 74 ARG A O 1
ATOM 613 N N . ARG A 1 75 ? -9.039 -8.164 2.547 1 98 75 ARG A N 1
ATOM 614 C CA . ARG A 1 75 ? -7.641 -8.219 2.133 1 98 75 ARG A CA 1
ATOM 615 C C . ARG A 1 75 ? -7.059 -9.609 2.367 1 98 75 ARG A C 1
ATOM 617 O O . ARG A 1 75 ? -7.516 -10.336 3.248 1 98 75 ARG A O 1
ATOM 624 N N . VAL A 1 76 ? -6.102 -9.938 1.545 1 97.81 76 VAL A N 1
ATOM 625 C CA . VAL A 1 76 ? -5.285 -11.133 1.756 1 97.81 76 VAL A CA 1
ATOM 626 C C . VAL A 1 76 ? -3.906 -10.727 2.271 1 97.81 76 VAL A C 1
ATOM 628 O O . VAL A 1 76 ? -3.252 -9.859 1.697 1 97.81 76 VAL A O 1
ATOM 631 N N . VAL A 1 77 ? -3.568 -11.367 3.398 1 97.81 77 VAL A N 1
ATOM 632 C CA . VAL A 1 77 ? -2.256 -11.094 3.971 1 97.81 77 VAL A CA 1
ATOM 633 C C . VAL A 1 77 ? -1.377 -12.336 3.867 1 97.81 77 VAL A C 1
ATOM 635 O O . VAL A 1 77 ? -1.777 -13.422 4.289 1 97.81 77 VAL A O 1
ATOM 638 N N . ILE A 1 78 ? -0.21 -12.164 3.254 1 97.19 78 ILE A N 1
ATOM 639 C CA . ILE A 1 78 ? 0.756 -13.25 3.137 1 97.19 78 ILE A CA 1
ATOM 640 C C . ILE A 1 78 ? 2 -12.93 3.961 1 97.19 78 ILE A C 1
ATOM 642 O O . ILE A 1 78 ? 2.684 -11.938 3.697 1 97.19 78 ILE A O 1
ATOM 646 N N . ASN A 1 79 ? 2.32 -13.75 4.965 1 94 79 ASN A N 1
ATOM 647 C CA . ASN A 1 79 ? 3.49 -13.609 5.824 1 94 79 ASN A CA 1
ATOM 648 C C . ASN A 1 79 ? 4.449 -14.789 5.66 1 94 79 ASN A C 1
ATOM 650 O O . ASN A 1 79 ? 4.023 -15.906 5.363 1 94 79 ASN A O 1
ATOM 654 N N . GLY A 1 80 ? 5.727 -14.492 5.645 1 85.25 80 GLY A N 1
ATOM 655 C CA . GLY A 1 80 ? 6.719 -15.547 5.523 1 85.25 80 GLY A CA 1
ATOM 656 C C . GLY A 1 80 ? 6.582 -16.625 6.59 1 85.25 80 GLY A C 1
ATOM 657 O O . GLY A 1 80 ? 7.008 -17.75 6.391 1 85.25 80 GLY A O 1
ATOM 658 N N . ASP A 1 81 ? 6.461 -16.219 7.742 1 69.38 81 ASP A N 1
ATOM 659 C CA . ASP A 1 81 ? 6.355 -17.234 8.781 1 69.38 81 ASP A CA 1
ATOM 660 C C . ASP A 1 81 ? 5.066 -18.031 8.641 1 69.38 81 ASP A C 1
ATOM 662 O O . ASP A 1 81 ? 5.016 -19.203 9.016 1 69.38 81 ASP A O 1
ATOM 666 N N . SER A 1 82 ? 3.984 -17.312 8.531 1 55.97 82 SER A N 1
ATOM 667 C CA . SER A 1 82 ? 2.701 -17.984 8.648 1 55.97 82 SER A CA 1
ATOM 668 C C . SER A 1 82 ? 2.143 -18.359 7.277 1 55.97 82 SER A C 1
ATOM 670 O O . SER A 1 82 ? 2.135 -17.547 6.359 1 55.97 82 SER A O 1
ATOM 672 N N . VAL A 1 83 ? 2.369 -19.422 6.719 1 47.12 83 VAL A N 1
ATOM 673 C CA . VAL A 1 83 ? 1.466 -19.844 5.652 1 47.12 83 VAL A CA 1
ATOM 674 C C . VAL A 1 83 ? 0.11 -19.172 5.824 1 47.12 83 VAL A C 1
ATOM 676 O O . VAL A 1 83 ? -0.933 -19.766 5.57 1 47.12 83 VAL A O 1
ATOM 679 N N . ARG A 1 84 ? -0.156 -18.453 6.891 1 45.16 84 ARG A N 1
ATOM 680 C CA . ARG A 1 84 ? -1.597 -18.297 7.066 1 45.16 84 ARG A CA 1
ATOM 681 C C . ARG A 1 84 ? -2.197 -17.438 5.965 1 45.16 84 ARG A C 1
ATOM 683 O O . ARG A 1 84 ? -1.751 -16.297 5.746 1 45.16 84 ARG A O 1
ATOM 690 N N . ARG A 1 85 ? -2.463 -18.047 4.797 1 43.97 85 ARG A N 1
ATOM 691 C CA . ARG A 1 85 ? -3.473 -17.609 3.832 1 43.97 85 ARG A CA 1
ATOM 692 C C . ARG A 1 85 ? -4.695 -17.031 4.539 1 43.97 85 ARG A C 1
ATOM 694 O O . ARG A 1 85 ? -5.43 -17.766 5.211 1 43.97 85 ARG A O 1
ATOM 701 N N . GLU A 1 86 ? -4.602 -16.109 5.371 1 40.56 86 GLU A N 1
ATOM 702 C CA . GLU A 1 86 ? -5.988 -15.82 5.719 1 40.56 86 GLU A CA 1
ATOM 703 C C . GLU A 1 86 ? -6.828 -15.555 4.473 1 40.56 86 GLU A C 1
ATOM 705 O O . GLU A 1 86 ? -6.773 -14.461 3.904 1 40.56 86 GLU A O 1
ATOM 710 N N . ALA A 1 87 ? -6.59 -16.25 3.375 1 39.53 87 ALA A N 1
ATOM 711 C CA . ALA A 1 87 ? -7.656 -16.266 2.377 1 39.53 87 ALA A CA 1
ATOM 712 C C . ALA A 1 87 ? -9.031 -16.25 3.043 1 39.53 87 ALA A C 1
ATOM 714 O O . ALA A 1 87 ? -9.289 -17.031 3.967 1 39.53 87 ALA A O 1
ATOM 715 N N . VAL A 1 88 ? -9.688 -15.219 3.094 1 35.56 88 VAL A N 1
ATOM 716 C CA . VAL A 1 88 ? -11.109 -15.227 3.438 1 35.56 88 VAL A CA 1
ATOM 717 C C . VAL A 1 88 ? -11.781 -16.453 2.814 1 35.56 88 VAL A C 1
ATOM 719 O O . VAL A 1 88 ? -11.609 -16.719 1.623 1 35.56 88 VAL A O 1
ATOM 722 N N . SER A 1 89 ? -12.219 -17.5 3.506 1 34.88 89 SER A N 1
ATOM 723 C CA . SER A 1 89 ? -13.289 -18.453 3.219 1 34.88 89 SER A CA 1
ATOM 724 C C . SER A 1 89 ? -14.406 -17.797 2.406 1 34.88 89 SER A C 1
ATOM 726 O O . SER A 1 89 ? -15.43 -17.406 2.961 1 34.88 89 SER A O 1
ATOM 728 N N . LEU A 1 90 ? -14.234 -16.656 1.795 1 31.55 90 LEU A N 1
ATOM 729 C CA . LEU A 1 90 ? -15.484 -16.375 1.09 1 31.55 90 LEU A CA 1
ATOM 730 C C . LEU A 1 90 ? -15.773 -17.469 0.055 1 31.55 90 LEU A C 1
ATOM 732 O O . LEU A 1 90 ? -16.859 -17.484 -0.535 1 31.55 90 LEU A O 1
ATOM 736 N N . LEU A 1 91 ? -14.719 -18 -0.708 1 30.42 91 LEU A N 1
ATOM 737 C CA . LEU A 1 91 ? -15.305 -18.953 -1.642 1 30.42 91 LEU A CA 1
ATOM 738 C C . LEU A 1 91 ? -15.742 -20.219 -0.919 1 30.42 91 LEU A C 1
ATOM 740 O O . LEU A 1 91 ? -15.078 -20.672 0.017 1 30.42 91 LEU A O 1
ATOM 744 N N . MET B 1 1 ? -11.516 -7.18 -11.172 1 93.56 1 MET B N 1
ATOM 745 C CA . MET B 1 1 ? -11.461 -6.641 -9.82 1 93.56 1 MET B CA 1
ATOM 746 C C . MET B 1 1 ? -10.164 -5.875 -9.586 1 93.56 1 MET B C 1
ATOM 748 O O . MET B 1 1 ? -9.102 -6.305 -10.039 1 93.56 1 MET B O 1
ATOM 752 N N . TRP B 1 2 ? -10.266 -4.742 -9.078 1 97.62 2 TRP B N 1
ATOM 753 C CA . TRP B 1 2 ? -9.07 -3.949 -8.805 1 97.62 2 TRP B CA 1
ATOM 754 C C . TRP B 1 2 ? -8.453 -4.332 -7.465 1 97.62 2 TRP B C 1
ATOM 756 O O . TRP B 1 2 ? -9.172 -4.559 -6.488 1 97.62 2 TRP B O 1
ATOM 766 N N . VAL B 1 3 ? -7.121 -4.441 -7.523 1 98.75 3 VAL B N 1
ATOM 767 C CA . VAL B 1 3 ? -6.422 -4.707 -6.273 1 98.75 3 VAL B CA 1
ATOM 768 C C . VAL B 1 3 ? -5.191 -3.807 -6.168 1 98.75 3 VAL B C 1
ATOM 770 O O . VAL B 1 3 ? -4.637 -3.381 -7.184 1 98.75 3 VAL B O 1
ATOM 773 N N . ILE B 1 4 ? -4.852 -3.469 -5.02 1 98.88 4 ILE B N 1
ATOM 774 C CA . ILE B 1 4 ? -3.529 -2.93 -4.73 1 98.88 4 ILE B CA 1
ATOM 775 C C . ILE B 1 4 ? -2.711 -3.957 -3.951 1 98.88 4 ILE B C 1
ATOM 777 O O . ILE B 1 4 ? -3.232 -4.621 -3.053 1 98.88 4 ILE B O 1
ATOM 781 N N . VAL B 1 5 ? -1.509 -4.152 -4.363 1 98.94 5 VAL B N 1
ATOM 782 C CA . VAL B 1 5 ? -0.566 -5.043 -3.691 1 98.94 5 VAL B CA 1
ATOM 783 C C . VAL B 1 5 ? 0.574 -4.227 -3.086 1 98.94 5 VAL B C 1
ATOM 785 O O . VAL B 1 5 ? 1.259 -3.484 -3.795 1 98.94 5 VAL B O 1
ATOM 788 N N . VAL B 1 6 ? 0.718 -4.324 -1.775 1 98.88 6 VAL B N 1
ATOM 789 C CA . VAL B 1 6 ? 1.811 -3.658 -1.075 1 98.88 6 VAL B CA 1
ATOM 790 C C . VAL B 1 6 ? 2.619 -4.684 -0.282 1 98.88 6 VAL B C 1
ATOM 792 O O . VAL B 1 6 ? 2.053 -5.602 0.312 1 98.88 6 VAL B O 1
ATOM 795 N N . TYR B 1 7 ? 3.877 -4.523 -0.269 1 98.75 7 TYR B N 1
ATOM 796 C CA . TYR B 1 7 ? 4.66 -5.562 0.393 1 98.75 7 TYR B CA 1
ATOM 797 C C . TYR B 1 7 ? 5.918 -4.973 1.024 1 98.75 7 TYR B C 1
ATOM 799 O O . TYR B 1 7 ? 6.406 -3.928 0.594 1 98.75 7 TYR B O 1
ATOM 807 N N . ASP B 1 8 ? 6.363 -5.59 2.014 1 98.25 8 ASP B N 1
ATOM 808 C CA . ASP B 1 8 ? 7.578 -5.289 2.766 1 98.25 8 ASP B CA 1
ATOM 809 C C . ASP B 1 8 ? 8.5 -6.5 2.82 1 98.25 8 ASP B C 1
ATOM 811 O O . ASP B 1 8 ? 8.344 -7.371 3.678 1 98.25 8 ASP B O 1
ATOM 815 N N . ILE B 1 9 ? 9.43 -6.512 1.871 1 97.62 9 ILE B N 1
ATOM 816 C CA . ILE B 1 9 ? 10.359 -7.621 1.686 1 97.62 9 ILE B CA 1
ATOM 817 C C . ILE B 1 9 ? 11.789 -7.141 1.912 1 97.62 9 ILE B C 1
ATOM 819 O O . ILE B 1 9 ? 12.25 -6.207 1.25 1 97.62 9 ILE B O 1
ATOM 823 N N . SER B 1 10 ? 12.516 -7.777 2.752 1 94.38 10 SER B N 1
ATOM 824 C CA . SER B 1 10 ? 13.828 -7.309 3.164 1 94.38 10 SER B CA 1
ATOM 825 C C . SER B 1 10 ? 14.891 -7.656 2.127 1 94.38 10 SER B C 1
ATOM 827 O O . SER B 1 10 ? 15.805 -6.867 1.878 1 94.38 10 SER B O 1
ATOM 829 N N . ASP B 1 11 ? 14.75 -8.836 1.536 1 96.31 11 ASP B N 1
ATOM 830 C CA . ASP B 1 11 ? 15.734 -9.328 0.579 1 96.31 11 ASP B CA 1
ATOM 831 C C . ASP B 1 11 ? 15.516 -8.711 -0.801 1 96.31 11 ASP B C 1
ATOM 833 O O . ASP B 1 11 ? 14.477 -8.914 -1.421 1 96.31 11 ASP B O 1
ATOM 837 N N . ASP B 1 12 ? 16.516 -8.031 -1.313 1 96.62 12 ASP B N 1
ATOM 838 C CA . ASP B 1 12 ? 16.391 -7.281 -2.561 1 96.62 12 ASP B CA 1
ATOM 839 C C . ASP B 1 12 ? 16.109 -8.211 -3.736 1 96.62 12 ASP B C 1
ATOM 841 O O . ASP B 1 12 ? 15.312 -7.883 -4.621 1 96.62 12 ASP B O 1
ATOM 845 N N . GLU B 1 13 ? 16.812 -9.32 -3.762 1 97.25 13 GLU B N 1
ATOM 846 C CA . GLU B 1 13 ? 16.609 -10.258 -4.859 1 97.25 13 GLU B CA 1
ATOM 847 C C . GLU B 1 13 ? 15.164 -10.773 -4.871 1 97.25 13 GLU B C 1
ATOM 849 O O . GLU B 1 13 ? 14.539 -10.836 -5.93 1 97.25 13 GLU B O 1
ATOM 854 N N . LYS B 1 14 ? 14.688 -11.078 -3.693 1 96.88 14 LYS B N 1
ATOM 855 C CA . LYS B 1 14 ? 13.305 -11.531 -3.57 1 96.88 14 LYS B CA 1
ATOM 856 C C . LYS B 1 14 ? 12.328 -10.414 -3.926 1 96.88 14 LYS B C 1
ATOM 858 O O . LYS B 1 14 ? 11.336 -10.648 -4.621 1 96.88 14 LYS B O 1
ATOM 863 N N . ARG B 1 15 ? 12.594 -9.25 -3.475 1 98.38 15 ARG B N 1
ATOM 864 C CA . ARG B 1 15 ? 11.758 -8.094 -3.773 1 98.38 15 ARG B CA 1
ATOM 865 C C . ARG B 1 15 ? 11.648 -7.867 -5.277 1 98.38 15 ARG B C 1
ATOM 867 O O . ARG B 1 15 ? 10.555 -7.605 -5.793 1 98.38 15 ARG B O 1
ATOM 874 N N . ASN B 1 16 ? 12.766 -7.977 -5.973 1 98.38 16 ASN B N 1
ATOM 875 C CA . ASN B 1 16 ? 12.789 -7.793 -7.422 1 98.38 16 ASN B CA 1
ATOM 876 C C . ASN B 1 16 ? 12.016 -8.898 -8.133 1 98.38 16 ASN B C 1
ATOM 878 O O . ASN B 1 16 ? 11.336 -8.641 -9.133 1 98.38 16 ASN B O 1
ATOM 882 N N . LYS B 1 17 ? 12.195 -10.102 -7.637 1 98.62 17 LYS B N 1
ATOM 883 C CA . LYS B 1 17 ? 11.438 -11.219 -8.203 1 98.62 17 LYS B CA 1
ATOM 884 C C . LYS B 1 17 ? 9.938 -11.008 -8.039 1 98.62 17 LYS B C 1
ATOM 886 O O . LYS B 1 17 ? 9.172 -11.234 -8.977 1 98.62 17 LYS B O 1
ATOM 891 N N . ILE B 1 18 ? 9.539 -10.602 -6.871 1 98.69 18 ILE B N 1
ATOM 892 C CA . ILE B 1 18 ? 8.133 -10.328 -6.602 1 98.69 18 ILE B CA 1
ATOM 893 C C . ILE B 1 18 ? 7.629 -9.242 -7.551 1 98.69 18 ILE B C 1
ATOM 895 O O . ILE B 1 18 ? 6.566 -9.383 -8.164 1 98.69 18 ILE B O 1
ATOM 899 N N . ALA B 1 19 ? 8.375 -8.203 -7.723 1 98.88 19 ALA B N 1
ATOM 900 C CA . ALA B 1 19 ? 8.008 -7.121 -8.633 1 98.88 19 ALA B CA 1
ATOM 901 C C . ALA B 1 19 ? 7.812 -7.641 -10.055 1 98.88 19 ALA B C 1
ATOM 903 O O . ALA B 1 19 ? 6.832 -7.285 -10.719 1 98.88 19 ALA B O 1
ATOM 904 N N . ARG B 1 20 ? 8.727 -8.469 -10.453 1 98.81 20 ARG B N 1
ATOM 905 C CA . ARG B 1 20 ? 8.641 -9.023 -11.797 1 98.81 20 ARG B CA 1
ATOM 906 C C . ARG B 1 20 ? 7.379 -9.867 -11.969 1 98.81 20 ARG B C 1
ATOM 908 O O . ARG B 1 20 ? 6.703 -9.789 -12.992 1 98.81 20 ARG B O 1
ATOM 915 N N . GLU B 1 21 ? 7.105 -10.664 -11 1 98.81 21 GLU B N 1
ATOM 916 C CA . GLU B 1 21 ? 5.926 -11.523 -11.07 1 98.81 21 GLU B CA 1
ATOM 917 C C . GLU B 1 21 ? 4.645 -10.703 -11.078 1 98.81 21 GLU B C 1
ATOM 919 O O . GLU B 1 21 ? 3.684 -11.047 -11.773 1 98.81 21 GLU B O 1
ATOM 924 N N . LEU B 1 22 ? 4.547 -9.648 -10.281 1 98.88 22 LEU B N 1
ATOM 925 C CA . LEU B 1 22 ? 3.375 -8.781 -10.266 1 98.88 22 LEU B CA 1
ATOM 926 C C . LEU B 1 22 ? 3.162 -8.125 -11.625 1 98.88 22 LEU B C 1
ATOM 928 O O . LEU B 1 22 ? 2.027 -8.016 -12.094 1 98.88 22 LEU B O 1
ATOM 932 N N . GLN B 1 23 ? 4.266 -7.73 -12.227 1 98.75 23 GLN B N 1
ATOM 933 C CA . GLN B 1 23 ? 4.18 -7.168 -13.57 1 98.75 23 GLN B CA 1
ATOM 934 C C . GLN B 1 23 ? 3.668 -8.203 -14.57 1 98.75 23 GLN B C 1
ATOM 936 O O . GLN B 1 23 ? 2.822 -7.895 -15.414 1 98.75 23 GLN B O 1
ATOM 941 N N . ARG B 1 24 ? 4.129 -9.367 -14.461 1 98.5 24 ARG B N 1
ATOM 942 C CA . ARG B 1 24 ? 3.723 -10.445 -15.359 1 98.5 24 ARG B CA 1
ATOM 943 C C . ARG B 1 24 ? 2.232 -10.742 -15.219 1 98.5 24 ARG B C 1
ATOM 945 O O . ARG B 1 24 ? 1.576 -11.125 -16.188 1 98.5 24 ARG B O 1
ATOM 952 N N . LEU B 1 25 ? 1.75 -10.531 -14.023 1 98.5 25 LEU B N 1
ATOM 953 C CA . LEU B 1 25 ? 0.335 -10.773 -13.766 1 98.5 25 LEU B CA 1
ATOM 954 C C . LEU B 1 25 ? -0.519 -9.617 -14.281 1 98.5 25 LEU B C 1
ATOM 956 O O . LEU B 1 25 ? -1.748 -9.672 -14.211 1 98.5 25 LEU B O 1
ATOM 960 N N . GLY B 1 26 ? 0.098 -8.555 -14.703 1 98.12 26 GLY B N 1
ATOM 961 C CA . GLY B 1 26 ? -0.607 -7.457 -15.344 1 98.12 26 GLY B CA 1
ATOM 962 C C . GLY B 1 26 ? -0.813 -6.266 -14.422 1 98.12 26 GLY B C 1
ATOM 963 O O . GLY B 1 26 ? -1.577 -5.352 -14.75 1 98.12 26 GLY B O 1
ATOM 964 N N . LEU B 1 27 ? -0.196 -6.297 -13.32 1 98.75 27 LEU B N 1
ATOM 965 C CA . LEU B 1 27 ? -0.329 -5.168 -12.414 1 98.75 27 LEU B CA 1
ATOM 966 C C . LEU B 1 27 ? 0.708 -4.094 -12.727 1 98.75 27 LEU B C 1
ATOM 968 O O . LEU B 1 27 ? 1.781 -4.395 -13.25 1 98.75 27 LEU B O 1
ATOM 972 N N . SER B 1 28 ? 0.368 -2.916 -12.438 1 98.69 28 SER B N 1
ATOM 973 C CA . SER B 1 28 ? 1.233 -1.771 -12.711 1 98.69 28 SER B CA 1
ATOM 974 C C . SER B 1 28 ? 1.944 -1.304 -11.445 1 98.69 28 SER B C 1
ATOM 976 O O . SER B 1 28 ? 1.323 -1.187 -10.383 1 98.69 28 SER B O 1
ATOM 978 N N . ARG B 1 29 ? 3.215 -0.986 -11.633 1 98.88 29 ARG B N 1
ATOM 979 C CA . ARG B 1 29 ? 4.004 -0.517 -10.5 1 98.88 29 ARG B CA 1
ATOM 980 C C . ARG B 1 29 ? 3.721 0.952 -10.203 1 98.88 29 ARG B C 1
ATOM 982 O O . ARG B 1 29 ? 3.768 1.792 -11.102 1 98.88 29 ARG B O 1
ATOM 989 N N . ILE B 1 30 ? 3.395 1.214 -8.891 1 98.38 30 ILE B N 1
ATOM 990 C CA . ILE B 1 30 ? 3.156 2.609 -8.539 1 98.38 30 ILE B CA 1
ATOM 991 C C . ILE B 1 30 ? 4.23 3.086 -7.566 1 98.38 30 ILE B C 1
ATOM 993 O O . ILE B 1 30 ? 4.414 4.293 -7.375 1 98.38 30 ILE B O 1
ATOM 997 N N . GLN B 1 31 ? 4.828 2.213 -6.852 1 98.56 31 GLN B N 1
ATOM 998 C CA . GLN B 1 31 ? 5.98 2.447 -5.984 1 98.56 31 GLN B CA 1
ATOM 999 C C . GLN B 1 31 ? 6.934 1.256 -6.004 1 98.56 31 GLN B C 1
ATOM 1001 O O . GLN B 1 31 ? 6.609 0.204 -6.559 1 98.56 31 GLN B O 1
ATOM 1006 N N . ARG B 1 32 ? 8.07 1.358 -5.379 1 97.88 32 ARG B N 1
ATOM 1007 C CA . ARG B 1 32 ? 9.07 0.29 -5.359 1 97.88 32 ARG B CA 1
ATOM 1008 C C . ARG B 1 32 ? 8.445 -1.031 -4.926 1 97.88 32 ARG B C 1
ATOM 1010 O O . ARG B 1 32 ? 8.695 -2.074 -5.531 1 97.88 32 ARG B O 1
ATOM 1017 N N . SER B 1 33 ? 7.551 -0.931 -3.889 1 98.56 33 SER B N 1
ATOM 1018 C CA . SER B 1 33 ? 6.957 -2.145 -3.334 1 98.56 33 SER B CA 1
ATOM 1019 C C . SER B 1 33 ? 5.438 -2.059 -3.314 1 98.56 33 SER B C 1
ATOM 1021 O O . SER B 1 33 ? 4.797 -2.518 -2.367 1 98.56 33 SER B O 1
ATOM 1023 N N . ALA B 1 34 ? 4.887 -1.457 -4.355 1 98.94 34 ALA B N 1
ATOM 1024 C CA . ALA B 1 34 ? 3.434 -1.339 -4.441 1 98.94 34 ALA B CA 1
ATOM 1025 C C . ALA B 1 34 ? 2.971 -1.363 -5.895 1 98.94 34 ALA B C 1
ATOM 1027 O O . ALA B 1 34 ? 3.512 -0.644 -6.738 1 98.94 34 ALA B O 1
ATOM 1028 N N . PHE B 1 35 ? 1.99 -2.129 -6.145 1 98.94 35 PHE B N 1
ATOM 1029 C CA . PHE B 1 35 ? 1.41 -2.312 -7.469 1 98.94 35 PHE B CA 1
ATOM 1030 C C . PHE B 1 35 ? -0.109 -2.217 -7.414 1 98.94 35 PHE B C 1
ATOM 1032 O O . PHE B 1 35 ? -0.715 -2.475 -6.371 1 98.94 35 PHE B O 1
ATOM 1039 N N . VAL B 1 36 ? -0.695 -1.872 -8.508 1 98.88 36 VAL B N 1
ATOM 1040 C CA . VAL B 1 36 ? -2.146 -1.787 -8.625 1 98.88 36 VAL B CA 1
ATOM 1041 C C . VAL B 1 36 ? -2.588 -2.312 -9.992 1 98.88 36 VAL B C 1
ATOM 1043 O O . VAL B 1 36 ? -1.831 -2.248 -10.961 1 98.88 36 VAL B O 1
ATOM 1046 N N . GLY B 1 37 ? -3.793 -2.873 -10.016 1 98.44 37 GLY B N 1
ATOM 1047 C CA . GLY B 1 37 ? -4.301 -3.244 -11.328 1 98.44 37 GLY B CA 1
ATOM 1048 C C . GLY B 1 37 ? -5.637 -3.961 -11.266 1 98.44 37 GLY B C 1
ATOM 1049 O O . GLY B 1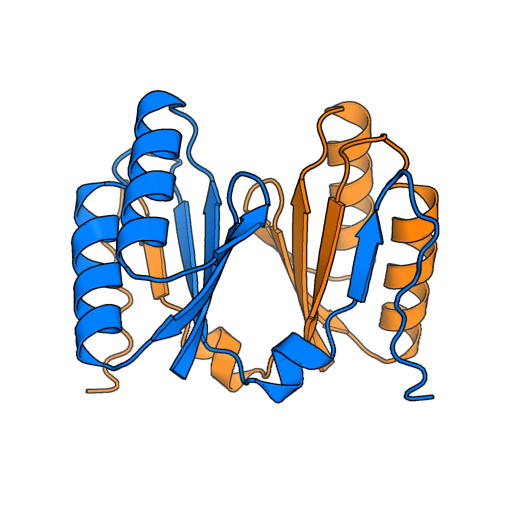 37 ? -6.168 -4.207 -10.188 1 98.44 37 GLY B O 1
ATOM 1050 N N . ASP B 1 38 ? -6.191 -4.109 -12.406 1 98.06 38 ASP B N 1
ATOM 1051 C CA . ASP B 1 38 ? -7.426 -4.848 -12.633 1 98.06 38 ASP B CA 1
ATOM 1052 C C . ASP B 1 38 ? -7.137 -6.277 -13.094 1 98.06 38 ASP B C 1
ATOM 1054 O O . ASP B 1 38 ? -6.543 -6.484 -14.156 1 98.06 38 ASP B O 1
ATOM 1058 N N . ILE B 1 39 ? -7.559 -7.23 -12.266 1 97.62 39 ILE B N 1
ATOM 1059 C CA . ILE B 1 39 ? -7.293 -8.617 -12.633 1 97.62 39 ILE B CA 1
ATOM 1060 C C . ILE B 1 39 ? -8.562 -9.453 -12.453 1 97.62 39 ILE B C 1
ATOM 1062 O O . ILE B 1 39 ? -9.453 -9.078 -11.68 1 97.62 39 ILE B O 1
ATOM 1066 N N . ASP B 1 40 ? -8.664 -10.523 -13.156 1 96.94 40 ASP B N 1
ATOM 1067 C CA . ASP B 1 40 ? -9.82 -11.406 -13.016 1 96.94 40 ASP B CA 1
ATOM 1068 C C . ASP B 1 40 ? -9.578 -12.453 -11.93 1 96.94 40 ASP B C 1
ATOM 1070 O O . ASP B 1 40 ? -8.539 -12.438 -11.266 1 96.94 40 ASP B O 1
ATOM 1074 N N . SER B 1 41 ? -10.57 -13.305 -11.719 1 96.38 41 SER B N 1
ATOM 1075 C CA . SER B 1 41 ? -10.547 -14.258 -10.617 1 96.38 41 SER B CA 1
ATOM 1076 C C . SER B 1 41 ? -9.375 -15.234 -10.75 1 96.38 41 SER B C 1
ATOM 1078 O O . SER B 1 41 ? -8.758 -15.617 -9.758 1 96.38 41 SER B O 1
ATOM 1080 N N . GLN B 1 42 ? -9.102 -15.68 -11.961 1 97.19 42 GLN B N 1
ATOM 1081 C CA . GLN B 1 42 ? -8.008 -16.609 -12.172 1 97.19 42 GLN B CA 1
ATOM 1082 C C . GLN B 1 42 ? -6.66 -15.977 -11.836 1 97.19 42 GLN B C 1
ATOM 1084 O O . GLN B 1 42 ? -5.84 -16.578 -11.141 1 97.19 42 GLN B O 1
ATOM 1089 N N . ARG B 1 43 ? -6.469 -14.773 -12.32 1 97.56 43 ARG B N 1
ATOM 1090 C CA . ARG B 1 43 ? -5.219 -14.078 -12.055 1 97.56 43 ARG B CA 1
ATOM 1091 C C . ARG B 1 43 ? -5.074 -13.773 -10.562 1 97.56 43 ARG B C 1
ATOM 1093 O O . ARG B 1 43 ? -3.963 -13.773 -10.031 1 97.56 43 ARG B O 1
ATOM 1100 N N . PHE B 1 44 ? -6.199 -13.508 -9.945 1 97.69 44 PHE B N 1
ATOM 1101 C CA . PHE B 1 44 ? -6.156 -13.297 -8.5 1 97.69 44 PHE B CA 1
ATOM 1102 C C . PHE B 1 44 ? -5.676 -14.547 -7.785 1 97.69 44 PHE B C 1
ATOM 1104 O O . PHE B 1 44 ? -4.82 -14.477 -6.898 1 97.69 44 PHE B O 1
ATOM 1111 N N . LYS B 1 45 ? -6.258 -15.664 -8.156 1 97.06 45 LYS B N 1
ATOM 1112 C CA . LYS B 1 45 ? -5.82 -16.922 -7.566 1 97.06 45 LYS B CA 1
ATOM 1113 C C . LYS B 1 45 ? -4.336 -17.156 -7.809 1 97.06 45 LYS B C 1
ATOM 1115 O O . LYS B 1 45 ? -3.613 -17.594 -6.91 1 97.06 45 LYS B O 1
ATOM 1120 N N . ASP B 1 46 ? -3.881 -16.922 -9.016 1 97.88 46 ASP B N 1
ATOM 1121 C CA . ASP B 1 46 ? -2.467 -17.062 -9.352 1 97.88 46 ASP B CA 1
ATOM 1122 C C . ASP B 1 46 ? -1.607 -16.125 -8.508 1 97.88 46 ASP B C 1
ATOM 1124 O O . ASP B 1 46 ? -0.539 -16.516 -8.031 1 97.88 46 ASP B O 1
ATOM 1128 N N . LEU B 1 47 ? -2.086 -14.914 -8.359 1 98.25 47 LEU 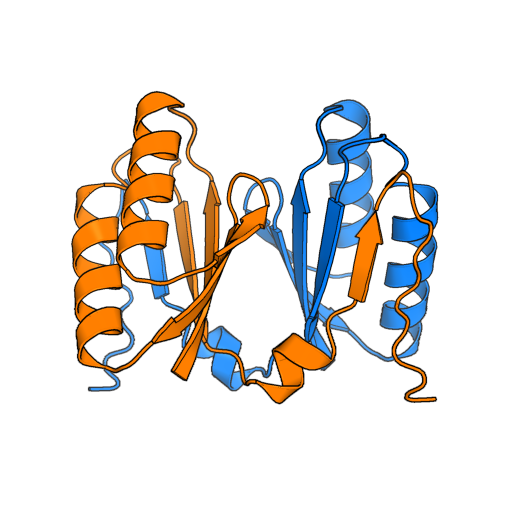B N 1
ATOM 1129 C CA . LEU B 1 47 ? -1.392 -13.914 -7.551 1 98.25 47 LEU B CA 1
ATOM 1130 C C . LEU B 1 47 ? -1.158 -14.438 -6.137 1 98.25 47 LEU B C 1
ATOM 1132 O O . LEU B 1 47 ? -0.024 -14.438 -5.652 1 98.25 47 LEU B O 1
ATOM 1136 N N . VAL B 1 48 ? -2.186 -14.883 -5.516 1 97.44 48 VAL B N 1
ATOM 1137 C CA . VAL B 1 48 ? -2.094 -15.383 -4.148 1 97.44 48 VAL B CA 1
ATOM 1138 C C . VAL B 1 48 ? -1.134 -16.578 -4.094 1 97.44 48 VAL B C 1
ATOM 1140 O O . VAL B 1 48 ? -0.262 -16.625 -3.223 1 97.44 48 VAL B O 1
ATOM 1143 N N . ARG B 1 49 ? -1.294 -17.438 -5.023 1 96.69 49 ARG B N 1
ATOM 1144 C CA . ARG B 1 49 ? -0.468 -18.641 -5.055 1 96.69 49 ARG B CA 1
ATOM 1145 C C . ARG B 1 49 ? 1.004 -18.297 -5.242 1 96.69 49 ARG B C 1
ATOM 1147 O O . ARG B 1 49 ? 1.861 -18.781 -4.504 1 96.69 49 ARG B O 1
ATOM 1154 N N . ILE B 1 50 ? 1.314 -17.5 -6.188 1 97.5 50 ILE B N 1
ATOM 1155 C CA . ILE B 1 50 ? 2.688 -17.141 -6.523 1 97.5 50 ILE B CA 1
ATOM 1156 C C . ILE B 1 50 ? 3.328 -16.406 -5.355 1 97.5 50 ILE B C 1
ATOM 1158 O O . ILE B 1 50 ? 4.453 -16.703 -4.957 1 97.5 50 ILE B O 1
ATOM 1162 N N . MET B 1 51 ? 2.617 -15.398 -4.785 1 97.69 51 MET B N 1
ATOM 1163 C CA . MET B 1 51 ? 3.166 -14.633 -3.67 1 97.69 51 MET B CA 1
ATOM 1164 C C . MET B 1 51 ? 3.391 -15.531 -2.457 1 97.69 51 MET B C 1
ATOM 1166 O O . MET B 1 51 ? 4.336 -15.32 -1.694 1 97.69 51 MET B O 1
ATOM 1170 N N . GLY B 1 52 ? 2.488 -16.5 -2.279 1 95.5 52 GLY B N 1
ATOM 1171 C CA . GLY B 1 52 ? 2.666 -17.453 -1.197 1 95.5 52 GLY B CA 1
ATOM 1172 C C . GLY B 1 52 ? 3.984 -18.203 -1.271 1 95.5 52 GLY B C 1
ATOM 1173 O O . GLY B 1 52 ? 4.551 -18.562 -0.243 1 95.5 52 GLY B O 1
ATOM 1174 N N . LYS B 1 53 ? 4.473 -18.438 -2.436 1 95 53 LYS B N 1
ATOM 1175 C CA . LYS B 1 53 ? 5.723 -19.156 -2.643 1 95 53 LYS B CA 1
ATOM 1176 C C . LYS B 1 53 ? 6.926 -18.234 -2.502 1 95 53 LYS B C 1
ATOM 1178 O O . LYS B 1 53 ? 8.023 -18.688 -2.17 1 95 53 LYS B O 1
ATOM 1183 N N . LEU B 1 54 ? 6.691 -16.984 -2.746 1 96.69 54 LEU B N 1
ATOM 1184 C CA . LEU B 1 54 ? 7.82 -16.062 -2.84 1 96.69 54 LEU B CA 1
ATOM 1185 C C . LEU B 1 54 ? 8.023 -15.312 -1.522 1 96.69 54 LEU B C 1
ATOM 1187 O O . LEU B 1 54 ? 9.156 -14.953 -1.183 1 96.69 54 LEU B O 1
ATOM 1191 N N . VAL B 1 55 ? 6.941 -14.992 -0.794 1 96.88 55 VAL B N 1
ATOM 1192 C CA . VAL B 1 55 ? 7.027 -14.273 0.472 1 96.88 55 VAL B CA 1
ATOM 1193 C C . VAL B 1 55 ? 7.328 -15.258 1.604 1 96.88 55 VAL B C 1
ATOM 1195 O O . VAL B 1 55 ? 6.41 -15.797 2.229 1 96.88 55 VAL B O 1
ATOM 1198 N N . THR B 1 56 ? 8.648 -15.453 1.933 1 93.25 56 THR B N 1
ATOM 1199 C CA . THR B 1 56 ? 9.023 -16.562 2.811 1 93.25 56 THR B CA 1
ATOM 1200 C C . THR B 1 56 ? 9.859 -16.047 3.982 1 93.25 56 THR B C 1
ATOM 1202 O O . THR B 1 56 ? 10.055 -16.766 4.965 1 93.25 56 THR B O 1
ATOM 1205 N N . GLY B 1 57 ? 10.359 -14.891 3.906 1 93.69 57 GLY B N 1
ATOM 1206 C CA . GLY B 1 57 ? 11.156 -14.375 5.008 1 93.69 57 GLY B CA 1
ATOM 1207 C C . GLY B 1 57 ? 10.352 -14.18 6.281 1 93.69 57 GLY B C 1
ATOM 1208 O O . GLY B 1 57 ? 9.18 -13.797 6.23 1 93.69 57 GLY B O 1
ATOM 1209 N N . LYS B 1 58 ? 10.961 -14.328 7.395 1 90.94 58 LYS B N 1
ATOM 1210 C CA . LYS B 1 58 ? 10.297 -14.281 8.695 1 90.94 58 LYS B CA 1
ATOM 1211 C C . LYS B 1 58 ? 9.57 -12.953 8.891 1 90.94 58 LYS B C 1
ATOM 1213 O O . LYS B 1 58 ? 8.469 -12.914 9.461 1 90.94 58 LYS B O 1
ATOM 1218 N N . ASP B 1 59 ? 10.094 -11.883 8.414 1 93.19 59 ASP B N 1
ATOM 1219 C CA . ASP B 1 59 ? 9.508 -10.57 8.641 1 93.19 59 ASP B CA 1
ATOM 1220 C C . ASP B 1 59 ? 8.859 -10.023 7.371 1 93.19 59 ASP B C 1
ATOM 1222 O O . ASP B 1 59 ? 8.438 -8.867 7.328 1 93.19 59 ASP B O 1
ATOM 1226 N N . ASP B 1 60 ? 8.828 -10.922 6.324 1 97 60 ASP B N 1
ATOM 1227 C CA . ASP B 1 60 ? 8.234 -10.492 5.059 1 97 60 ASP B CA 1
ATOM 1228 C C . ASP B 1 60 ? 6.711 -10.477 5.145 1 97 60 ASP B C 1
ATOM 1230 O O . ASP B 1 60 ? 6.109 -11.359 5.762 1 97 60 ASP B O 1
ATOM 1234 N N . ILE B 1 61 ? 6.137 -9.484 4.617 1 97.62 61 ILE B N 1
ATOM 1235 C CA . ILE B 1 61 ? 4.68 -9.391 4.621 1 97.62 61 ILE B CA 1
ATOM 1236 C C . ILE B 1 61 ? 4.199 -8.789 3.301 1 97.62 61 ILE B C 1
ATOM 1238 O O . ILE B 1 61 ? 4.852 -7.91 2.734 1 97.62 61 ILE B O 1
ATOM 1242 N N . LEU B 1 62 ? 3.115 -9.258 2.766 1 98.56 62 LEU B N 1
ATOM 1243 C CA . LEU B 1 62 ? 2.475 -8.773 1.55 1 98.56 62 LEU B CA 1
ATOM 1244 C C . LEU B 1 62 ? 0.959 -8.711 1.718 1 98.56 62 LEU B C 1
ATOM 1246 O O . LEU B 1 62 ? 0.349 -9.664 2.207 1 98.56 62 LEU B O 1
ATOM 1250 N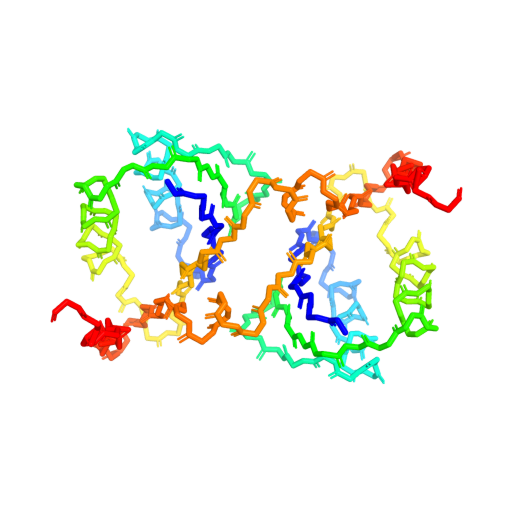 N . HIS B 1 63 ? 0.363 -7.57 1.428 1 98.75 63 HIS B N 1
ATOM 1251 C CA . HIS B 1 63 ? -1.082 -7.375 1.448 1 98.75 63 HIS B CA 1
ATOM 1252 C C . HIS B 1 63 ? -1.644 -7.266 0.035 1 98.75 63 HIS B C 1
ATOM 1254 O O . HIS B 1 63 ? -1.104 -6.531 -0.797 1 98.75 63 HIS B O 1
ATOM 1260 N N . ILE B 1 64 ? -2.658 -7.977 -0.217 1 98.81 64 ILE B N 1
ATOM 1261 C CA . ILE B 1 64 ? -3.496 -7.809 -1.4 1 98.81 64 ILE B CA 1
ATOM 1262 C C . ILE B 1 64 ? -4.859 -7.25 -0.993 1 98.81 64 ILE B C 1
ATOM 1264 O O . ILE B 1 64 ? -5.617 -7.91 -0.28 1 98.81 64 ILE B O 1
ATOM 1268 N N . ILE B 1 65 ? -5.172 -6.078 -1.479 1 98.62 65 ILE B N 1
ATOM 1269 C CA . ILE B 1 65 ? -6.367 -5.391 -1 1 98.62 65 ILE B CA 1
ATOM 1270 C C . ILE B 1 65 ? -7.266 -5.035 -2.182 1 98.62 65 ILE B C 1
ATOM 1272 O O . ILE B 1 65 ? -6.863 -4.277 -3.07 1 98.62 65 ILE B O 1
ATOM 1276 N N . PRO B 1 66 ? -8.43 -5.613 -2.189 1 98.06 66 PRO B N 1
ATOM 1277 C CA . PRO B 1 66 ? -9.375 -5.156 -3.209 1 98.06 66 PRO B CA 1
ATOM 1278 C C . PRO B 1 66 ? -9.734 -3.68 -3.061 1 98.06 66 PRO B C 1
ATOM 1280 O O . PRO B 1 66 ? -9.742 -3.15 -1.945 1 98.06 66 PRO B O 1
ATOM 1283 N N . LEU B 1 67 ? -9.93 -3.033 -4.172 1 96.81 67 LEU B N 1
ATOM 1284 C CA . LEU B 1 67 ? -10.461 -1.675 -4.172 1 96.81 67 LEU B CA 1
ATOM 1285 C C . LEU B 1 67 ? -11.234 -1.392 -5.453 1 96.81 67 LEU B C 1
ATOM 1287 O O . LEU B 1 67 ? -11.055 -2.088 -6.457 1 96.81 67 LEU B O 1
ATOM 1291 N N . GLY B 1 68 ? -12.125 -0.547 -5.422 1 95.31 68 GLY B N 1
ATOM 1292 C CA . GLY B 1 68 ? -12.867 -0.189 -6.621 1 95.31 68 GLY B CA 1
ATOM 1293 C C . GLY B 1 68 ? -12.117 0.779 -7.516 1 95.31 68 GLY B C 1
ATOM 1294 O O . GLY B 1 68 ? -11.211 1.477 -7.062 1 95.31 68 GLY B O 1
ATOM 1295 N N . LEU B 1 69 ? -12.484 0.71 -8.828 1 95.62 69 LEU B N 1
ATOM 1296 C CA . LEU B 1 69 ? -11.898 1.653 -9.773 1 95.62 69 LEU B CA 1
ATOM 1297 C C . LEU B 1 69 ? -12.086 3.09 -9.297 1 95.62 69 LEU B C 1
ATOM 1299 O O . LEU B 1 69 ? -11.164 3.906 -9.398 1 95.62 69 LEU B O 1
ATOM 1303 N N . ARG B 1 70 ? -13.219 3.361 -8.836 1 96.25 70 ARG B N 1
ATOM 1304 C CA . ARG B 1 70 ? -13.508 4.719 -8.375 1 96.25 70 ARG B CA 1
ATOM 1305 C C . ARG B 1 70 ? -12.586 5.113 -7.223 1 96.25 70 ARG B C 1
ATOM 1307 O O . ARG B 1 70 ? -12.125 6.258 -7.156 1 96.25 70 ARG B O 1
ATOM 1314 N N . ASP B 1 71 ? -12.398 4.168 -6.258 1 96.94 71 ASP B N 1
ATOM 1315 C CA . ASP B 1 71 ? -11.484 4.434 -5.152 1 96.94 71 ASP B CA 1
ATOM 1316 C C . ASP B 1 71 ? -10.078 4.746 -5.664 1 96.94 71 ASP B C 1
ATOM 1318 O O . ASP B 1 71 ? -9.453 5.719 -5.23 1 96.94 71 ASP B O 1
ATOM 1322 N N . TRP B 1 72 ? -9.609 3.955 -6.598 1 97.69 72 TRP B N 1
ATOM 1323 C CA . TRP B 1 72 ? -8.281 4.172 -7.168 1 97.69 72 TRP B CA 1
ATOM 1324 C C . TRP B 1 72 ? -8.195 5.535 -7.848 1 97.69 72 TRP B C 1
ATOM 1326 O O . TRP B 1 72 ? -7.199 6.242 -7.715 1 97.69 72 TRP B O 1
ATOM 1336 N N . GLU B 1 73 ? -9.289 5.895 -8.594 1 97.12 73 GLU B N 1
ATOM 1337 C CA . GLU B 1 73 ? -9.297 7.156 -9.328 1 97.12 73 GLU B CA 1
ATOM 1338 C C . GLU B 1 73 ? -9.312 8.352 -8.375 1 97.12 73 GLU B C 1
ATOM 1340 O O . GLU B 1 73 ? -8.945 9.461 -8.758 1 97.12 73 GLU B O 1
ATOM 1345 N N . ARG B 1 74 ? -9.703 8.094 -7.172 1 97.19 74 ARG B N 1
ATOM 1346 C CA . ARG B 1 74 ? -9.82 9.18 -6.199 1 97.19 74 ARG B CA 1
ATOM 1347 C C . ARG B 1 74 ? -8.57 9.266 -5.328 1 97.19 74 ARG B C 1
ATOM 1349 O O . ARG B 1 74 ? -8.523 10.047 -4.379 1 97.19 74 ARG B O 1
ATOM 1356 N N . ARG B 1 75 ? -7.582 8.516 -5.676 1 98.06 75 ARG B N 1
ATOM 1357 C CA . ARG B 1 75 ? -6.371 8.539 -4.863 1 98.06 75 ARG B CA 1
ATOM 1358 C C . ARG B 1 75 ? -5.715 9.914 -4.906 1 98.06 75 ARG B C 1
ATOM 1360 O O . ARG B 1 75 ? -5.875 10.656 -5.875 1 98.06 75 ARG B O 1
ATOM 1367 N N . VAL B 1 76 ? -5.031 10.234 -3.834 1 97.94 76 VAL B N 1
ATOM 1368 C CA . VAL B 1 76 ? -4.164 11.398 -3.789 1 97.94 76 VAL B CA 1
ATOM 1369 C C . VAL B 1 76 ? -2.701 10.961 -3.871 1 97.94 76 VAL B C 1
ATOM 1371 O O . VAL B 1 76 ? -2.271 10.078 -3.131 1 97.94 76 VAL B O 1
ATOM 1374 N N . VAL B 1 77 ? -2.023 11.578 -4.844 1 97.88 77 VAL B N 1
ATOM 1375 C CA . VAL B 1 77 ? -0.604 11.273 -5 1 97.88 77 VAL B CA 1
ATOM 1376 C C . VAL B 1 77 ? 0.233 12.492 -4.633 1 97.88 77 VAL B C 1
ATOM 1378 O O . VAL B 1 77 ? 0.002 13.594 -5.152 1 97.88 77 VAL B O 1
ATOM 1381 N N . ILE B 1 78 ? 1.158 12.312 -3.689 1 97.25 78 ILE B N 1
ATOM 1382 C CA . ILE B 1 78 ? 2.072 13.375 -3.287 1 97.25 78 ILE B CA 1
ATOM 1383 C C . ILE B 1 78 ? 3.496 13.016 -3.705 1 97.25 78 ILE B C 1
ATOM 1385 O O . ILE B 1 78 ? 4.047 12.008 -3.252 1 97.25 78 ILE B O 1
ATOM 1389 N N . ASN B 1 79 ? 4.105 13.828 -4.562 1 94 79 ASN B N 1
ATOM 1390 C CA . ASN B 1 79 ? 5.473 13.648 -5.035 1 94 79 ASN B CA 1
ATOM 1391 C C . ASN B 1 79 ? 6.371 14.812 -4.609 1 94 79 ASN B C 1
ATOM 1393 O O . ASN B 1 79 ? 5.898 15.938 -4.449 1 94 79 ASN B O 1
ATOM 1397 N N . GLY B 1 80 ? 7.582 14.492 -4.199 1 84.75 80 GLY B N 1
ATOM 1398 C CA . GLY B 1 80 ? 8.516 15.531 -3.803 1 84.75 80 GLY B CA 1
ATOM 1399 C C . GLY B 1 80 ? 8.695 16.609 -4.855 1 84.75 80 GLY B C 1
ATOM 1400 O O . GLY B 1 80 ? 9.07 17.734 -4.539 1 84.75 80 GLY B O 1
ATOM 1401 N N . ASP B 1 81 ? 8.906 16.219 -6.016 1 69.31 81 ASP B N 1
ATOM 1402 C CA . ASP B 1 81 ? 9.102 17.234 -7.035 1 69.31 81 ASP B CA 1
ATOM 1403 C C . ASP B 1 81 ? 7.828 18.047 -7.246 1 69.31 81 ASP B C 1
ATOM 1405 O O . ASP B 1 81 ? 7.891 19.25 -7.566 1 69.31 81 ASP B O 1
ATOM 1409 N N . SER B 1 82 ? 6.762 17.328 -7.492 1 56.47 82 SER B N 1
ATOM 1410 C CA . SER B 1 82 ? 5.559 18.016 -7.953 1 56.47 82 SER B CA 1
ATOM 1411 C C . SER B 1 82 ? 4.562 18.219 -6.812 1 56.47 82 SER B C 1
ATOM 1413 O O . SER B 1 82 ? 4.27 17.281 -6.074 1 56.47 82 SER B O 1
ATOM 1415 N N . VAL B 1 83 ? 4.621 19.125 -5.988 1 47.91 83 VAL B N 1
ATOM 1416 C CA . VAL B 1 83 ? 3.398 19.344 -5.219 1 47.91 83 VAL B CA 1
ATOM 1417 C C . VAL B 1 83 ? 2.199 18.797 -5.996 1 47.91 83 VAL B C 1
ATOM 1419 O O . VAL B 1 83 ? 1.586 19.531 -6.781 1 47.91 83 VAL B O 1
ATOM 1422 N N . ARG B 1 84 ? 2.359 18.016 -6.988 1 44.75 84 ARG B N 1
ATOM 1423 C CA . ARG B 1 84 ? 1.088 17.891 -7.695 1 44.75 84 ARG B CA 1
ATOM 1424 C C . ARG B 1 84 ? 0.013 17.297 -6.793 1 44.75 84 ARG B C 1
ATOM 1426 O O . ARG B 1 84 ? 0.186 16.203 -6.254 1 44.75 84 ARG B O 1
ATOM 1433 N N . ARG B 1 85 ? -0.595 18.125 -5.898 1 43.09 85 ARG B N 1
ATOM 1434 C CA . ARG B 1 85 ? -1.95 18 -5.371 1 43.09 85 ARG B CA 1
ATOM 1435 C C . ARG B 1 85 ? -2.891 17.391 -6.402 1 43.09 85 ARG B C 1
ATOM 1437 O O . ARG B 1 85 ? -3.23 18.031 -7.398 1 43.09 85 ARG B O 1
ATOM 1444 N N . GLU B 1 86 ? -2.574 16.344 -7.023 1 39.78 86 GLU B N 1
ATOM 1445 C CA . GLU B 1 86 ? -3.803 16.062 -7.754 1 39.78 86 GLU B CA 1
ATOM 1446 C C . GLU B 1 86 ? -4.996 15.953 -6.805 1 39.78 86 GLU B C 1
ATOM 1448 O O . GLU B 1 86 ? -5.148 14.953 -6.102 1 39.78 86 GLU B O 1
ATOM 1453 N N . ALA B 1 87 ? -5.074 16.781 -5.789 1 38.41 87 ALA B N 1
ATOM 1454 C CA . ALA B 1 87 ? -6.398 16.922 -5.188 1 38.41 87 ALA B CA 1
ATOM 1455 C C . ALA B 1 87 ? -7.496 16.781 -6.234 1 38.41 87 ALA B C 1
ATOM 1457 O O . ALA B 1 87 ? -7.473 17.453 -7.266 1 38.41 87 ALA B O 1
ATOM 1458 N N . VAL B 1 88 ? -8.055 15.727 -6.43 1 35.19 88 VAL B N 1
ATOM 1459 C CA . VAL B 1 88 ? -9.305 15.68 -7.18 1 35.19 88 VAL B CA 1
ATOM 1460 C C . VAL B 1 88 ? -10.156 16.906 -6.855 1 35.19 88 VAL B C 1
ATOM 1462 O O . VAL B 1 88 ? -10.328 17.25 -5.684 1 35.19 88 VAL B O 1
ATOM 1465 N N . SER B 1 89 ? -10.359 17.906 -7.723 1 34.94 89 SER B N 1
ATOM 1466 C CA . SER B 1 89 ? -11.484 18.828 -7.797 1 34.94 89 SER B CA 1
ATOM 1467 C C . SER B 1 89 ? -12.766 18.188 -7.281 1 34.94 89 SER B C 1
ATOM 1469 O O . SER B 1 89 ? -13.547 17.625 -8.062 1 34.94 89 SER B O 1
ATOM 1471 N N . LEU B 1 90 ? -12.734 17.141 -6.535 1 32.16 90 LEU B N 1
ATOM 1472 C CA . LEU B 1 90 ? -14.117 16.844 -6.168 1 32.16 90 LEU B CA 1
ATOM 1473 C C . LEU B 1 90 ? -14.719 18 -5.359 1 32.16 90 LEU B C 1
ATOM 1475 O O . LEU B 1 90 ? -15.922 18.016 -5.098 1 32.16 90 LEU B O 1
ATOM 1479 N N . LEU B 1 91 ? -13.953 18.672 -4.414 1 30.08 91 LEU B N 1
ATOM 1480 C CA . LEU B 1 91 ? -14.789 19.703 -3.799 1 30.08 91 LEU B CA 1
ATOM 1481 C C . LEU B 1 91 ? -15.023 20.859 -4.766 1 30.08 91 LEU B C 1
ATOM 1483 O O . LEU B 1 91 ? -14.133 21.219 -5.535 1 30.08 91 LEU B O 1
#

Nearest PDB structures (foldseek):
  3exc-assembly1_X-2  TM=9.597E-01  e=4.171E-10  Saccharolobus solfataricus
  2i8e-assembly1_A  TM=8.402E-01  e=2.758E-07  Saccharolobus solfataricus P2
  2i0x-assembly1_A  TM=9.218E-01  e=3.562E-04  Pyrococcus furiosus
  5g4d-assembly1_A-2  TM=8.615E-01  e=3.809E-04  Thermococcus onnurineus
  8ia4-assembly1_B  TM=7.897E-01  e=3.331E-04  Treponema denticola ATCC 35405

pLDDT: mean 90.71, std 18.2, range [30.08, 98.94]

Solvent-accessible surface area (backbone atoms only — not comparable to full-atom values): 9655 Å² total; per-residue (Å²): 86,32,34,39,38,41,46,41,58,84,50,65,70,56,40,52,50,51,50,51,51,43,43,72,70,58,32,41,77,78,43,94,51,28,30,37,35,71,40,52,71,66,55,46,53,49,47,54,53,53,47,58,72,64,39,53,46,75,83,18,38,36,40,38,30,46,38,52,68,66,30,60,73,61,30,35,47,42,32,20,67,44,81,51,63,48,59,71,80,73,118,87,32,34,38,39,41,49,42,59,85,50,64,72,56,42,52,50,51,50,50,51,44,43,72,70,59,32,42,78,78,44,94,51,28,32,38,34,70,40,54,73,68,54,48,52,49,48,54,54,53,46,58,73,64,40,53,45,74,81,18,38,34,39,40,30,46,37,52,67,66,30,60,73,61,32,35,47,41,31,21,70,42,79,43,69,46,62,70,79,72,118

InterPro domains:
  IPR019199 Virulence-associated protein D / CRISPR associated protein Cas2 [PF09827] (1-74)
  IPR021127 CRISPR-associated endonuclease Cas2 [MF_01471] (1-84)
  IPR021127 CRISPR-associated endonuclease Cas2 [PTHR34405] (1-79)
  IPR021127 CRISPR-associated endonuclease Cas2 [TIGR01573] (1-86)
  IPR021127 CRISPR-associated endonuclease Cas2 [cd09725] (3-78)

Sequence (182 aa):
MWVIVVYDISDDEKRNKIARELQRLGLSRIQRSAFVGDIDSQRFKDLVRIMGKLVTGKDDILHIIPLGLRDWERRVVINGDSVRREAVSLLMWVIVVYDISDDEKRNKIARELQRLGLSRIQRSAFVGDIDSQRFKDLVRIMGKLVTGKDDILHIIPLGLRDWERRVVINGDSVRREAVSLL